Protein AF-A0AAN7JEX4-F1 (afdb_monomer)

Nearest PDB structures (foldseek):
  7onu-assembly1_E  TM=6.573E-01  e=1.471E-01  Homo sapiens
  8cbk-assembly1_E  TM=6.209E-01  e=1.996E-01  Homo sapiens
  7t6d-assembly1_A  TM=4.204E-01  e=3.442E+00  Escherichia coli
  4xnh-assembly1_A  TM=5.440E-01  e=9.044E+00  Saccharomyces cerevisiae

Secondary structure (DSSP, 8-state):
-HHHHHHHHHTTPPP-HHHHHHHHHHHTT-HHHHHHHHHHHHTSTT----HHHHHHHHHHHHHTT-HHHHHHHHHHTT--SSSPP---HHHHHHHHHHHHHTT-HHHHHHHHHHHHHTT----HHHHHTT-

Structure (mmCIF, N/CA/C/O backbone):
data_AF-A0AAN7JEX4-F1
#
_entry.id   AF-A0AAN7JEX4-F1
#
loop_
_atom_site.group_PDB
_atom_site.id
_atom_site.type_symbol
_atom_site.label_atom_id
_atom_site.label_alt_id
_atom_site.label_comp_id
_atom_site.label_asym_id
_atom_site.label_entity_id
_atom_site.label_seq_id
_atom_site.pdbx_PDB_ins_code
_atom_site.Cartn_x
_atom_site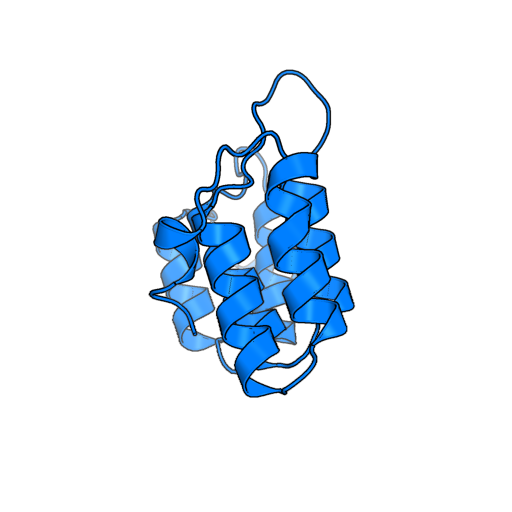.Cartn_y
_atom_site.Cartn_z
_atom_site.occupancy
_atom_site.B_iso_or_equiv
_atom_site.auth_seq_id
_atom_site.auth_comp_id
_atom_site.auth_asym_id
_atom_site.auth_atom_id
_atom_site.pdbx_PDB_model_num
ATOM 1 N N . MET A 1 1 ? -17.713 8.676 0.575 1.00 57.06 1 MET A N 1
ATOM 2 C CA . MET A 1 1 ? -16.525 8.510 1.449 1.00 57.06 1 MET A CA 1
ATOM 3 C C . MET A 1 1 ? -16.830 8.907 2.896 1.00 57.06 1 MET A C 1
ATOM 5 O O . MET A 1 1 ? -16.716 8.047 3.755 1.00 57.06 1 MET A O 1
ATOM 9 N N . ALA A 1 2 ? -17.291 10.136 3.178 1.00 63.72 2 ALA A N 1
ATOM 10 C CA . ALA A 1 2 ? -17.544 10.608 4.552 1.00 63.72 2 ALA A CA 1
ATOM 11 C C . ALA A 1 2 ? -18.593 9.790 5.344 1.00 63.72 2 ALA A C 1
ATOM 13 O O . ALA A 1 2 ? -18.347 9.438 6.492 1.00 63.72 2 ALA A O 1
ATOM 14 N N . GLU A 1 3 ? -19.717 9.412 4.725 1.00 67.12 3 GLU A N 1
ATOM 15 C CA . GLU A 1 3 ? -20.782 8.647 5.404 1.00 67.12 3 GLU A CA 1
ATOM 16 C C . GLU A 1 3 ? -20.330 7.254 5.869 1.00 67.12 3 GLU A C 1
ATOM 18 O O . GLU A 1 3 ? -20.647 6.831 6.978 1.00 67.12 3 GLU A O 1
ATOM 23 N N . LYS A 1 4 ? -19.529 6.555 5.050 1.00 66.81 4 LYS A N 1
ATOM 24 C CA . LYS A 1 4 ? -18.986 5.231 5.394 1.00 66.81 4 LYS A CA 1
ATOM 25 C C . LYS A 1 4 ? -18.045 5.305 6.605 1.00 66.81 4 LYS A C 1
ATOM 27 O O . LYS A 1 4 ? -18.016 4.382 7.409 1.00 66.81 4 LYS A O 1
ATOM 32 N N . GLN A 1 5 ? -17.297 6.400 6.743 1.00 63.03 5 GLN A N 1
ATOM 33 C CA . GLN A 1 5 ? -16.389 6.612 7.869 1.00 63.03 5 GLN A CA 1
ATOM 34 C C . GLN A 1 5 ? -17.147 6.941 9.164 1.00 63.03 5 GLN A C 1
ATOM 36 O O . GLN A 1 5 ? -16.830 6.373 10.205 1.00 63.03 5 GLN A O 1
ATOM 41 N N . ALA A 1 6 ? -18.201 7.759 9.080 1.00 69.62 6 ALA A N 1
ATOM 42 C CA . ALA A 1 6 ? -19.066 8.071 10.220 1.00 69.62 6 ALA A CA 1
ATOM 43 C C . ALA A 1 6 ? -19.778 6.825 10.783 1.00 69.62 6 ALA A C 1
ATOM 45 O O . ALA A 1 6 ? -19.917 6.684 11.996 1.00 69.62 6 ALA A O 1
ATOM 46 N N . ALA A 1 7 ? -20.183 5.886 9.920 1.00 72.19 7 ALA A N 1
ATOM 47 C CA . ALA A 1 7 ? -20.781 4.625 10.360 1.00 72.19 7 ALA A CA 1
ATOM 48 C C . ALA A 1 7 ? -19.804 3.769 11.190 1.00 72.19 7 ALA A C 1
ATOM 50 O O . ALA A 1 7 ? -20.200 3.189 12.197 1.00 72.19 7 ALA A O 1
ATOM 51 N N . LEU A 1 8 ? -18.520 3.726 10.810 1.00 74.12 8 LEU A N 1
ATOM 52 C CA . LEU A 1 8 ? -17.498 2.960 11.536 1.00 74.12 8 LEU A CA 1
ATOM 53 C C . LEU A 1 8 ? -17.232 3.523 12.940 1.00 74.12 8 LEU A C 1
ATOM 55 O O . LEU A 1 8 ? -17.033 2.754 13.879 1.00 74.12 8 LEU A O 1
ATOM 59 N N . GLU A 1 9 ? -17.279 4.847 13.103 1.00 71.12 9 GLU A N 1
ATOM 60 C CA . GLU A 1 9 ? -17.123 5.519 14.403 1.00 71.12 9 GLU A CA 1
ATOM 61 C C . GLU A 1 9 ? -18.266 5.191 15.376 1.00 71.12 9 GLU A C 1
ATOM 63 O O . GLU A 1 9 ? -18.047 5.089 16.581 1.00 71.12 9 GLU A O 1
ATOM 68 N N . GLN A 1 10 ? -19.473 4.951 14.860 1.00 72.62 10 GLN A N 1
ATOM 69 C CA . GLN A 1 10 ? -20.646 4.608 15.669 1.00 72.62 10 GLN A CA 1
ATOM 70 C C . GLN A 1 10 ? -20.700 3.124 16.067 1.00 72.62 10 GLN A C 1
ATOM 72 O O . GLN A 1 10 ? -21.427 2.767 16.992 1.00 72.62 10 GLN A O 1
ATOM 77 N N . CYS A 1 11 ? -19.928 2.248 15.413 1.00 64.62 11 CYS A N 1
ATOM 78 C CA . CYS A 1 11 ? -19.964 0.804 15.668 1.00 64.62 11 CYS A CA 1
ATOM 79 C C . CYS A 1 11 ? -19.167 0.348 16.905 1.00 64.62 11 CYS A C 1
ATOM 81 O O . CYS A 1 11 ? -19.226 -0.833 17.243 1.00 64.62 11 CYS A O 1
ATOM 83 N N . GLY A 1 12 ? -18.410 1.229 17.575 1.00 63.06 12 GLY A N 1
ATOM 84 C CA . GLY A 1 12 ? -17.636 0.872 18.778 1.00 63.06 12 GLY A CA 1
ATOM 85 C C . GLY A 1 12 ? -16.532 -0.169 18.537 1.00 63.06 12 GLY A C 1
ATOM 86 O O . GLY A 1 12 ? -16.098 -0.849 19.465 1.00 63.06 12 GLY A O 1
ATOM 87 N N . ILE A 1 13 ? -16.096 -0.327 17.285 1.00 69.31 13 ILE A N 1
ATOM 88 C CA . ILE A 1 13 ? -15.085 -1.306 16.892 1.00 69.31 13 ILE A CA 1
ATOM 89 C C . ILE A 1 13 ? -13.704 -0.815 17.337 1.00 69.31 13 ILE A C 1
ATOM 91 O O . ILE A 1 13 ? -13.274 0.268 16.952 1.00 69.31 13 ILE A O 1
ATOM 95 N N . VAL A 1 14 ? -12.971 -1.645 18.080 1.00 70.06 14 VAL A N 1
ATOM 96 C CA . VAL A 1 14 ? -11.542 -1.424 18.345 1.00 70.06 14 VAL A CA 1
ATOM 97 C C . VAL A 1 14 ? -10.743 -2.101 17.228 1.00 70.06 14 VAL A C 1
ATOM 99 O O . VAL A 1 14 ? -10.842 -3.324 17.078 1.00 70.06 14 VAL A O 1
ATOM 102 N N . PRO A 1 15 ? -9.965 -1.365 16.413 1.00 68.12 15 PRO A N 1
ATOM 103 C CA . PRO A 1 15 ? -9.176 -1.996 15.374 1.00 68.12 15 PRO A CA 1
ATOM 104 C C . PRO A 1 15 ? -8.064 -2.837 15.996 1.00 68.12 15 PRO A C 1
ATOM 106 O O . PRO A 1 15 ? -7.221 -2.355 16.747 1.00 68.12 15 PRO A O 1
ATOM 109 N N . ALA A 1 16 ? -8.054 -4.113 15.630 1.00 77.00 16 ALA A N 1
ATOM 110 C CA . ALA A 1 16 ? -6.971 -5.048 15.887 1.00 77.00 16 ALA A CA 1
ATOM 111 C C . ALA A 1 16 ? -6.492 -5.625 14.550 1.00 77.00 16 ALA A C 1
ATOM 113 O O . ALA A 1 16 ? -7.274 -5.733 13.604 1.00 77.00 16 ALA A O 1
ATOM 114 N N . SER A 1 17 ? -5.224 -6.041 14.468 1.00 73.50 17 SER A N 1
ATOM 115 C CA . SER A 1 17 ? -4.651 -6.633 13.242 1.00 73.50 17 SER A CA 1
ATOM 116 C C . SER A 1 17 ? -5.496 -7.802 12.705 1.00 73.50 17 SER A C 1
ATOM 118 O O . SER A 1 17 ? -5.776 -7.879 11.510 1.00 73.50 17 SER A O 1
ATOM 120 N N . ALA A 1 18 ? -5.991 -8.674 13.592 1.00 75.88 18 ALA A N 1
ATOM 121 C CA . ALA A 1 18 ? -6.847 -9.799 13.212 1.00 75.88 18 ALA A CA 1
ATOM 122 C C . ALA A 1 18 ? -8.174 -9.348 12.576 1.00 75.88 18 ALA A C 1
ATOM 124 O O . ALA A 1 18 ? -8.557 -9.851 11.520 1.00 75.88 18 ALA A O 1
ATOM 125 N N . LEU A 1 19 ? -8.830 -8.351 13.177 1.00 80.50 19 LEU A N 1
ATOM 126 C CA . LEU A 1 19 ? -10.071 -7.791 12.651 1.00 80.50 19 LEU A CA 1
ATOM 127 C C . LEU A 1 19 ? -9.847 -7.104 11.303 1.00 80.50 19 LEU A C 1
ATOM 129 O O . LEU A 1 19 ? -10.674 -7.222 10.401 1.00 80.50 19 LEU A O 1
ATOM 133 N N . PHE A 1 20 ? -8.715 -6.415 11.146 1.00 84.62 20 PHE A N 1
ATOM 134 C CA . PHE A 1 20 ? -8.384 -5.760 9.892 1.00 84.62 20 PHE A CA 1
ATOM 135 C C . PHE A 1 20 ? -8.308 -6.765 8.743 1.00 84.62 20 PHE A C 1
ATOM 137 O O . PHE A 1 20 ? -8.944 -6.571 7.707 1.00 84.62 20 PHE A O 1
ATOM 144 N N . VAL A 1 21 ? -7.578 -7.865 8.944 1.00 78.12 21 VAL A N 1
ATOM 145 C CA . VAL A 1 21 ? -7.454 -8.933 7.944 1.00 78.12 21 VAL A CA 1
ATOM 146 C C . VAL A 1 21 ? -8.823 -9.514 7.599 1.00 78.12 21 VAL A C 1
ATOM 148 O O . VAL A 1 21 ? -9.121 -9.719 6.422 1.00 78.12 21 VAL A O 1
ATOM 151 N N . GLU A 1 22 ? -9.677 -9.738 8.597 1.00 83.44 22 GLU A N 1
ATOM 152 C CA . GLU A 1 22 ? -11.016 -10.275 8.373 1.00 83.44 22 GLU A CA 1
ATOM 153 C C . GLU A 1 22 ? -11.887 -9.326 7.543 1.00 83.44 22 GLU A C 1
ATOM 155 O O . GLU A 1 22 ? -12.436 -9.739 6.519 1.00 83.44 22 GLU A O 1
ATOM 160 N N . VAL A 1 23 ? -11.974 -8.050 7.926 1.00 84.94 23 VAL A N 1
ATOM 161 C CA . VAL A 1 23 ? -12.762 -7.044 7.200 1.00 84.94 23 VAL A CA 1
ATOM 162 C C . VAL A 1 23 ? -12.251 -6.906 5.771 1.00 84.94 23 VAL A C 1
ATOM 164 O O . VAL A 1 23 ? -13.023 -7.057 4.822 1.00 84.94 23 VAL A O 1
ATOM 167 N N . VAL A 1 24 ? -10.943 -6.713 5.599 1.00 85.44 24 VAL A N 1
ATOM 168 C CA . VAL A 1 24 ? -10.320 -6.551 4.281 1.00 85.44 24 VAL A CA 1
ATOM 169 C C . VAL A 1 24 ? -10.514 -7.786 3.404 1.00 85.44 24 VAL A C 1
ATOM 171 O O . VAL A 1 24 ? -10.755 -7.646 2.207 1.00 85.44 24 VAL A O 1
ATOM 174 N N . SER A 1 25 ? -10.511 -8.996 3.972 1.00 85.44 25 SER A N 1
ATOM 175 C CA . SER A 1 25 ? -10.777 -10.220 3.206 1.00 85.44 25 SER A CA 1
ATOM 176 C C . SER A 1 25 ? -12.177 -10.247 2.579 1.00 85.44 25 SER A C 1
ATOM 178 O O . SER A 1 25 ? -12.329 -10.775 1.470 1.00 85.44 25 SER A O 1
ATOM 180 N N . ARG A 1 26 ? -13.169 -9.648 3.256 1.00 89.25 26 ARG A N 1
ATOM 181 C CA . ARG A 1 26 ? -14.569 -9.553 2.812 1.00 89.25 26 ARG A CA 1
ATOM 182 C C . ARG A 1 26 ? -14.757 -8.454 1.768 1.00 89.25 26 ARG A C 1
ATOM 184 O O . ARG A 1 26 ? -15.510 -8.648 0.820 1.00 89.25 26 ARG A O 1
ATOM 191 N N . VAL A 1 27 ? -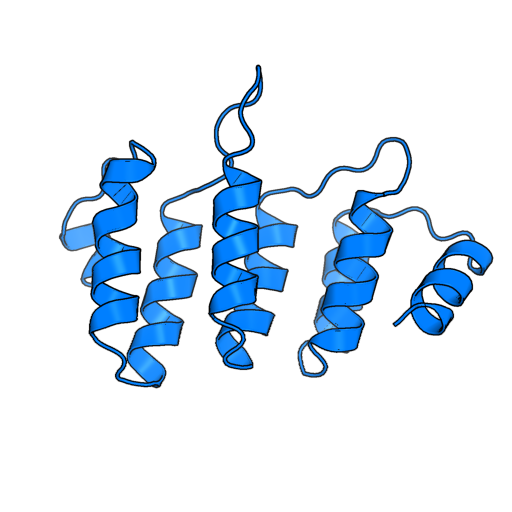14.035 -7.339 1.899 1.00 89.44 27 VAL A N 1
ATOM 192 C CA . VAL A 1 27 ? -14.133 -6.186 0.981 1.00 89.44 27 VAL A CA 1
ATOM 193 C C . VAL A 1 27 ? -13.017 -6.124 -0.068 1.00 89.44 27 VAL A C 1
ATOM 195 O O . VAL A 1 27 ? -12.892 -5.136 -0.777 1.00 89.44 27 VAL A O 1
ATOM 198 N N . ARG A 1 28 ? -12.223 -7.187 -0.252 1.00 88.44 28 ARG A N 1
ATOM 199 C CA . ARG A 1 28 ? -11.051 -7.207 -1.159 1.00 88.44 28 ARG A CA 1
ATOM 200 C C . ARG A 1 28 ? -11.323 -6.891 -2.638 1.00 88.44 28 ARG A C 1
ATOM 202 O O . ARG A 1 28 ? -10.379 -6.731 -3.408 1.00 88.44 28 ARG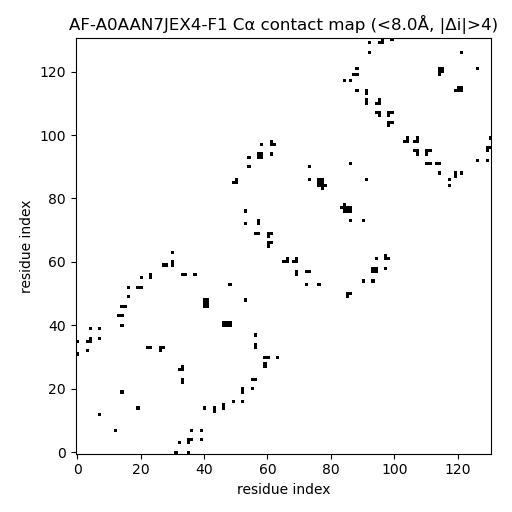 A O 1
ATOM 209 N N . ASN A 1 29 ? -12.588 -6.899 -3.054 1.00 91.38 29 ASN A N 1
ATOM 210 C CA . ASN A 1 29 ? -13.020 -6.563 -4.414 1.00 91.38 29 ASN A CA 1
ATOM 211 C C . ASN A 1 29 ? -13.660 -5.162 -4.510 1.00 91.38 29 ASN A C 1
ATOM 213 O O . ASN A 1 29 ? -13.963 -4.719 -5.611 1.00 91.38 29 ASN A O 1
ATOM 217 N N . ASP A 1 30 ? -13.840 -4.472 -3.383 1.00 94.19 30 ASP A N 1
ATOM 218 C CA . ASP A 1 30 ? -14.280 -3.080 -3.284 1.00 94.19 30 ASP A CA 1
ATOM 219 C C . ASP A 1 30 ? -13.148 -2.277 -2.627 1.00 94.19 30 ASP A C 1
ATOM 221 O O . ASP A 1 30 ? -13.033 -2.182 -1.401 1.00 94.19 30 ASP A O 1
ATOM 225 N N . TRP A 1 31 ? -12.262 -1.734 -3.465 1.00 94.31 31 TRP A N 1
ATOM 226 C CA . TRP A 1 31 ? -11.106 -0.986 -2.977 1.00 94.31 31 TRP A CA 1
ATOM 227 C C . TRP A 1 31 ? -11.511 0.269 -2.199 1.00 94.31 31 TRP A C 1
ATOM 229 O O . TRP A 1 31 ? -10.784 0.648 -1.288 1.00 94.31 31 TRP A O 1
ATOM 239 N N . GLU A 1 32 ? -12.654 0.894 -2.501 1.00 95.00 32 GLU A N 1
ATOM 240 C CA . GLU A 1 32 ? -13.107 2.098 -1.798 1.00 95.00 32 GLU A CA 1
ATOM 241 C C . GLU A 1 32 ? -13.533 1.766 -0.372 1.00 95.00 32 GLU A C 1
ATOM 243 O O . GLU A 1 32 ? -13.168 2.477 0.568 1.00 95.00 32 GLU A O 1
ATOM 248 N N . ALA A 1 33 ? -14.279 0.672 -0.189 1.00 92.56 33 ALA A N 1
ATOM 249 C CA . ALA A 1 33 ? -14.647 0.188 1.137 1.00 92.56 33 ALA A CA 1
ATOM 250 C C . ALA A 1 33 ? -13.410 -0.234 1.941 1.00 92.56 33 ALA A C 1
ATOM 252 O O . ALA A 1 33 ? -13.258 0.188 3.090 1.00 92.56 33 ALA A O 1
ATOM 253 N N . ALA A 1 34 ? -12.502 -1.003 1.329 1.00 94.12 34 ALA A N 1
ATOM 254 C CA . ALA A 1 34 ? -11.251 -1.422 1.961 1.00 94.12 34 ALA A CA 1
ATOM 255 C C . ALA A 1 34 ? -10.392 -0.219 2.380 1.00 94.12 34 ALA A C 1
ATOM 257 O O . ALA A 1 34 ? -9.922 -0.157 3.515 1.00 94.12 34 ALA A O 1
ATOM 258 N N . PHE A 1 35 ? -10.241 0.764 1.492 1.00 94.19 35 PHE A N 1
ATOM 259 C CA . PHE A 1 35 ? -9.429 1.951 1.738 1.00 94.19 35 PHE A CA 1
ATOM 260 C C . PHE A 1 35 ? -10.064 2.885 2.770 1.00 94.19 35 PHE A C 1
ATOM 262 O O . PHE A 1 35 ? -9.366 3.418 3.627 1.00 94.19 35 PHE A O 1
ATOM 269 N N . THR A 1 36 ? -11.393 3.030 2.766 1.00 93.25 36 THR A N 1
ATOM 270 C CA . THR A 1 36 ? -12.106 3.782 3.812 1.00 93.25 36 THR A CA 1
ATOM 271 C C . THR A 1 36 ? -11.864 3.164 5.187 1.00 93.25 36 THR A C 1
ATOM 273 O O . THR A 1 36 ? -11.553 3.878 6.139 1.00 93.25 36 THR A O 1
ATOM 276 N N . PHE A 1 37 ? -11.964 1.837 5.292 1.00 91.56 37 PHE A N 1
ATOM 277 C CA . PHE A 1 37 ? -11.691 1.129 6.538 1.00 91.56 37 PHE A CA 1
ATOM 278 C C . PHE A 1 37 ? -10.220 1.245 6.958 1.00 91.56 37 PHE A C 1
ATOM 280 O O . PHE A 1 37 ? -9.948 1.479 8.133 1.00 91.56 37 PHE A O 1
ATOM 287 N N . PHE A 1 38 ? -9.281 1.158 6.009 1.00 93.69 38 PHE A N 1
ATOM 288 C CA . PHE A 1 38 ? -7.858 1.399 6.254 1.00 93.69 38 PHE A CA 1
ATOM 289 C C . PHE A 1 38 ? -7.623 2.781 6.868 1.00 93.69 38 PHE A C 1
ATOM 291 O O . PHE A 1 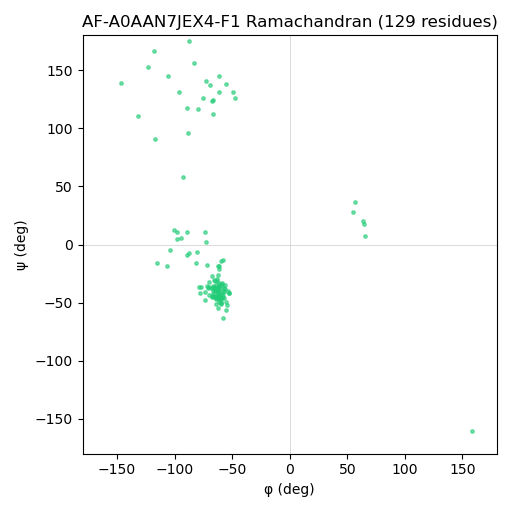38 ? -7.137 2.874 7.991 1.00 93.69 38 PHE A O 1
ATOM 298 N N . LEU A 1 39 ? -8.085 3.846 6.208 1.00 92.88 39 LEU A N 1
ATOM 299 C CA . LEU A 1 39 ? -7.937 5.215 6.707 1.00 92.88 39 LEU A CA 1
ATOM 300 C C . LEU A 1 39 ? -8.632 5.447 8.054 1.00 92.88 39 LEU A C 1
ATOM 302 O O . LEU A 1 39 ? -8.153 6.239 8.862 1.00 92.88 39 LEU A O 1
ATOM 306 N N . TRP A 1 40 ? -9.781 4.815 8.298 1.00 91.88 40 TRP A N 1
ATOM 307 C CA . TRP A 1 40 ? -10.461 4.897 9.591 1.00 91.88 40 TRP A CA 1
ATOM 308 C C . TRP A 1 40 ? -9.665 4.199 10.697 1.00 91.88 40 TRP A C 1
ATOM 310 O O . TRP A 1 40 ? -9.493 4.781 11.769 1.00 91.88 40 TRP A O 1
ATOM 320 N N . ALA A 1 41 ? -9.148 2.995 10.437 1.00 90.44 41 ALA A N 1
ATOM 321 C CA . ALA A 1 41 ? -8.388 2.227 11.416 1.00 90.44 41 ALA A CA 1
ATOM 322 C C . ALA A 1 41 ? -7.117 2.983 11.825 1.00 90.44 41 ALA A C 1
ATOM 324 O O . ALA A 1 41 ? -6.878 3.157 13.016 1.00 90.44 41 ALA A O 1
ATOM 325 N N . GLY A 1 42 ? -6.368 3.533 10.862 1.00 89.19 42 GLY A N 1
ATOM 326 C CA . GLY A 1 42 ? -5.152 4.315 11.116 1.00 89.19 42 GLY A CA 1
ATOM 327 C C . GLY A 1 42 ? -5.349 5.594 11.939 1.00 89.19 42 GLY A C 1
ATOM 328 O O . GLY A 1 42 ? -4.385 6.103 12.501 1.00 89.19 42 GLY A O 1
ATOM 329 N N . LYS A 1 43 ? -6.583 6.106 12.051 1.00 88.56 43 LYS A N 1
ATOM 330 C CA . LYS A 1 43 ? -6.918 7.274 12.885 1.00 88.56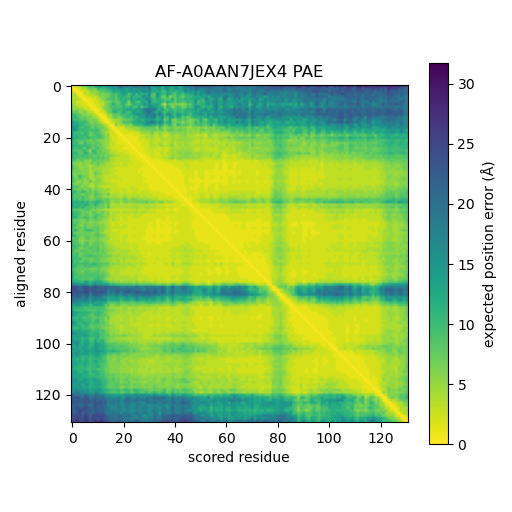 43 LYS A CA 1
ATOM 331 C C . LYS A 1 43 ? -7.287 6.915 14.324 1.00 88.56 43 LYS A C 1
ATOM 333 O O . LYS A 1 43 ? -7.455 7.823 15.137 1.00 88.56 43 LYS A O 1
ATOM 338 N N . GLN A 1 44 ? -7.461 5.632 14.646 1.00 86.69 44 GLN A N 1
ATOM 339 C CA . GLN A 1 44 ? -7.896 5.249 15.984 1.00 86.69 44 GLN A CA 1
ATOM 340 C C . GLN A 1 44 ? -6.770 5.425 17.013 1.00 86.69 44 GLN A C 1
ATOM 342 O O . GLN A 1 44 ? -5.614 5.092 16.732 1.00 86.69 44 GLN A O 1
ATOM 347 N N . PRO A 1 45 ? -7.088 5.905 18.230 1.00 82.62 45 PRO A N 1
ATOM 348 C CA . PRO A 1 45 ? -6.111 6.003 19.304 1.00 82.62 45 PRO A CA 1
ATOM 349 C C . PRO A 1 45 ? -5.458 4.645 19.578 1.00 82.62 45 PRO A C 1
ATOM 351 O O . PRO A 1 45 ? -6.144 3.628 19.640 1.00 82.62 45 PRO A O 1
ATOM 354 N N . GLN A 1 46 ? -4.139 4.638 19.787 1.00 83.50 46 GLN A N 1
ATOM 355 C CA . GLN A 1 46 ? -3.349 3.437 20.116 1.00 83.50 46 GLN A CA 1
ATOM 356 C C . GLN A 1 46 ? -3.291 2.367 19.013 1.00 83.50 46 GLN A C 1
ATOM 358 O O . GLN A 1 46 ? -2.721 1.298 19.231 1.00 83.50 46 GLN A O 1
ATOM 363 N N . TYR A 1 47 ? -3.811 2.652 17.819 1.00 84.31 47 TYR A N 1
ATOM 364 C CA . TYR A 1 47 ? -3.649 1.796 16.655 1.00 84.31 47 TYR A CA 1
ATOM 365 C C . TYR A 1 47 ? -2.643 2.404 15.677 1.00 84.31 47 TYR A C 1
ATOM 367 O O . TYR A 1 47 ? -2.526 3.616 15.508 1.00 84.31 47 TYR A O 1
ATOM 375 N N . SER A 1 48 ? -1.875 1.547 15.021 1.00 85.56 48 SER A N 1
ATOM 376 C CA . SER A 1 48 ? -1.028 1.923 13.896 1.00 85.56 48 SER A CA 1
ATOM 377 C C . SER A 1 48 ? -0.987 0.748 12.936 1.00 85.56 48 SER A C 1
ATOM 379 O O . SER A 1 48 ? -0.894 -0.401 13.370 1.00 85.56 48 SER A O 1
ATOM 381 N N . HIS A 1 49 ? -1.056 1.027 11.637 1.00 90.19 49 HIS A N 1
ATOM 382 C CA . HIS A 1 49 ? -0.925 -0.020 10.634 1.00 90.19 49 HIS A CA 1
ATOM 383 C C . HIS A 1 49 ? 0.443 -0.689 10.743 1.00 90.19 49 HIS A C 1
ATOM 385 O O . HIS A 1 49 ? 1.470 -0.013 10.802 1.00 90.19 49 HIS A O 1
ATOM 391 N N . GLY A 1 50 ? 0.446 -2.019 10.759 1.00 89.50 50 GLY A N 1
ATOM 392 C CA . GLY A 1 50 ? 1.636 -2.833 10.599 1.00 89.50 50 GLY A CA 1
ATOM 393 C C . GLY A 1 50 ? 1.927 -3.107 9.122 1.00 89.50 50 GLY A C 1
ATOM 394 O O . GLY A 1 50 ? 1.154 -2.775 8.221 1.00 89.50 50 GLY A O 1
ATOM 395 N N . VAL A 1 51 ? 3.059 -3.765 8.864 1.00 90.75 51 VAL A N 1
ATOM 396 C CA . VAL A 1 51 ? 3.492 -4.130 7.502 1.00 90.75 51 VAL A CA 1
ATOM 397 C C . VAL A 1 51 ? 2.427 -4.972 6.784 1.00 90.75 51 VAL A C 1
ATOM 399 O O . VAL A 1 51 ? 2.177 -4.776 5.597 1.00 90.75 51 VAL A O 1
ATOM 402 N N . ARG A 1 52 ? 1.751 -5.872 7.511 1.00 90.19 52 ARG A N 1
ATOM 403 C CA . ARG A 1 52 ? 0.729 -6.774 6.954 1.00 90.19 52 ARG A CA 1
ATOM 404 C C . ARG A 1 52 ? -0.506 -6.024 6.463 1.00 90.19 52 ARG A C 1
ATOM 406 O O . ARG A 1 52 ? -1.057 -6.370 5.415 1.00 90.19 52 ARG A O 1
ATOM 413 N N . GLU A 1 53 ? -0.941 -5.012 7.204 1.00 92.12 53 GLU A N 1
ATOM 414 C CA . GLU A 1 53 ? -2.084 -4.174 6.846 1.00 92.12 53 GLU A CA 1
ATOM 415 C C . GLU A 1 53 ? -1.780 -3.365 5.581 1.00 92.12 53 GLU A C 1
ATOM 417 O O . GLU A 1 53 ? -2.578 -3.375 4.641 1.00 92.12 53 GLU A O 1
ATOM 422 N N . TYR A 1 54 ? -0.587 -2.763 5.510 1.00 93.81 54 TYR A N 1
ATOM 423 C CA . TYR A 1 54 ? -0.108 -2.077 4.308 1.00 93.81 54 TYR A CA 1
ATOM 424 C C . TYR A 1 54 ? -0.028 -3.013 3.103 1.00 93.81 54 TYR A C 1
ATOM 426 O O . TYR A 1 54 ? -0.584 -2.699 2.054 1.00 93.81 54 TYR A O 1
ATOM 434 N N . HIS A 1 55 ? 0.605 -4.183 3.236 1.00 94.12 55 HIS A N 1
ATOM 435 C CA . HIS A 1 55 ? 0.702 -5.167 2.147 1.00 94.12 55 HIS A CA 1
ATOM 436 C C . HIS A 1 55 ? -0.666 -5.596 1.624 1.00 94.12 55 HIS A C 1
ATOM 438 O O . HIS A 1 55 ? -0.863 -5.697 0.412 1.00 94.12 55 HIS A O 1
ATOM 444 N N . SER A 1 56 ? -1.625 -5.806 2.528 1.00 93.50 56 SER A N 1
ATOM 445 C CA . SER A 1 56 ? -2.992 -6.179 2.160 1.00 93.50 56 SER A CA 1
ATOM 446 C C . SER A 1 56 ? -3.674 -5.069 1.358 1.00 93.50 56 SER A C 1
ATOM 448 O O . SER A 1 56 ? -4.255 -5.339 0.306 1.00 93.50 56 SER A O 1
ATOM 450 N N . MET A 1 57 ? -3.563 -3.817 1.815 1.00 95.81 57 MET A N 1
ATOM 451 C CA . MET A 1 57 ? -4.168 -2.669 1.136 1.00 95.81 57 MET A CA 1
ATOM 452 C C . MET A 1 57 ? -3.500 -2.385 -0.216 1.00 95.81 57 MET A C 1
ATOM 454 O O . MET A 1 57 ? -4.194 -2.230 -1.221 1.00 95.81 57 MET A O 1
ATOM 458 N N . ILE A 1 58 ? -2.165 -2.412 -0.270 1.00 94.88 58 ILE A N 1
ATOM 459 C CA . ILE A 1 58 ? -1.374 -2.269 -1.502 1.00 94.88 58 ILE A CA 1
ATOM 460 C C . ILE A 1 58 ? -1.774 -3.342 -2.518 1.00 94.88 58 ILE A C 1
ATOM 462 O O . ILE A 1 58 ? -2.054 -3.022 -3.670 1.00 94.88 58 ILE A O 1
ATOM 466 N N . SER A 1 59 ? -1.899 -4.610 -2.107 1.00 93.00 59 SER A N 1
ATOM 467 C CA . SER A 1 59 ? -2.312 -5.672 -3.032 1.00 93.00 59 SER A CA 1
ATOM 468 C C . SER A 1 59 ? -3.725 -5.464 -3.592 1.00 93.00 59 SER A C 1
ATOM 470 O O . SER A 1 59 ? -3.986 -5.916 -4.710 1.00 93.00 59 SER A O 1
ATOM 472 N N . ILE A 1 60 ? -4.646 -4.850 -2.842 1.00 94.31 60 ILE A N 1
ATOM 473 C CA . ILE A 1 60 ? -6.002 -4.541 -3.325 1.00 94.31 60 ILE A CA 1
ATOM 474 C C . ILE A 1 60 ? -5.963 -3.380 -4.318 1.00 94.31 60 ILE A C 1
ATOM 476 O O . ILE A 1 60 ? -6.533 -3.491 -5.402 1.00 94.31 60 ILE A O 1
ATOM 480 N N . LEU A 1 61 ? -5.266 -2.293 -3.984 1.00 94.94 61 LEU A N 1
ATOM 481 C CA . LEU A 1 61 ? -5.129 -1.124 -4.856 1.00 94.94 61 LEU A CA 1
ATOM 482 C C . LEU A 1 61 ? -4.440 -1.486 -6.175 1.00 94.94 61 LEU A C 1
ATOM 484 O O . LEU A 1 61 ? -4.982 -1.185 -7.239 1.00 94.94 61 LEU A O 1
ATOM 488 N N . ALA A 1 62 ? -3.337 -2.234 -6.115 1.00 91.19 62 ALA A N 1
ATOM 489 C CA . ALA A 1 62 ? -2.618 -2.700 -7.294 1.00 91.19 62 ALA A CA 1
ATOM 490 C C . ALA A 1 62 ? -3.486 -3.629 -8.163 1.00 91.19 62 ALA A C 1
ATOM 492 O O . ALA A 1 62 ? -3.506 -3.510 -9.388 1.00 91.19 62 ALA A O 1
ATOM 493 N N . LYS A 1 63 ? -4.288 -4.516 -7.546 1.00 90.81 63 LYS A N 1
ATOM 494 C CA . LYS A 1 63 ? -5.274 -5.348 -8.266 1.00 90.81 63 LYS A CA 1
ATOM 495 C C . LYS A 1 63 ? -6.321 -4.494 -8.993 1.00 90.81 63 LYS A C 1
ATOM 497 O O . LYS A 1 63 ? -6.717 -4.839 -10.103 1.00 90.81 63 LYS A O 1
ATOM 502 N N . MET A 1 64 ? -6.756 -3.396 -8.379 1.00 93.50 64 MET A N 1
ATOM 503 C CA . MET A 1 64 ? -7.745 -2.467 -8.938 1.00 93.50 64 MET A CA 1
ATOM 504 C C . MET A 1 64 ? -7.117 -1.341 -9.776 1.00 93.50 64 MET A C 1
ATOM 506 O O . MET A 1 64 ? -7.817 -0.398 -10.150 1.00 93.50 64 MET A O 1
ATOM 510 N N . ARG A 1 65 ? -5.816 -1.448 -10.089 1.00 92.44 65 ARG A N 1
ATOM 511 C CA . ARG A 1 65 ? -5.035 -0.494 -10.891 1.00 92.44 65 ARG A CA 1
ATOM 512 C C . ARG A 1 65 ? -5.045 0.936 -10.341 1.00 92.44 65 ARG A C 1
ATOM 514 O O . ARG A 1 65 ? -5.084 1.906 -11.092 1.00 92.44 65 ARG A O 1
ATOM 521 N N . LYS A 1 66 ? -5.038 1.079 -9.015 1.00 94.88 66 LYS A N 1
ATOM 522 C CA . LYS A 1 66 ? -4.930 2.364 -8.306 1.00 94.88 66 LYS A CA 1
ATOM 523 C C . LYS A 1 66 ? -3.468 2.676 -7.976 1.00 94.88 66 LYS A C 1
ATOM 525 O O . LYS A 1 66 ? -3.123 2.857 -6.812 1.00 94.88 66 LYS A O 1
ATOM 530 N N . PHE A 1 67 ? -2.641 2.728 -9.020 1.00 92.31 67 PHE A N 1
ATOM 531 C CA . PHE A 1 67 ? -1.175 2.771 -8.931 1.00 92.31 67 PHE A CA 1
ATOM 532 C C . PHE A 1 67 ? -0.607 4.065 -8.323 1.00 92.31 67 PHE A C 1
ATOM 534 O O . PHE A 1 67 ? 0.453 4.081 -7.708 1.00 92.31 67 PHE A O 1
ATOM 541 N N . ASP A 1 68 ? -1.324 5.181 -8.434 1.00 92.69 68 ASP A N 1
ATOM 542 C CA . ASP A 1 68 ? -0.901 6.397 -7.730 1.00 92.69 68 ASP A CA 1
ATOM 543 C C . ASP A 1 68 ? -1.137 6.261 -6.219 1.00 92.69 68 ASP A C 1
ATOM 545 O O . ASP A 1 68 ? -0.359 6.739 -5.392 1.00 92.69 68 ASP A O 1
ATOM 549 N N . THR A 1 69 ? -2.227 5.585 -5.842 1.00 93.94 69 THR A N 1
ATOM 550 C CA . THR A 1 69 ? -2.641 5.425 -4.446 1.00 93.94 69 THR A CA 1
ATOM 551 C C . THR A 1 69 ? -1.815 4.364 -3.724 1.00 93.94 69 THR A C 1
ATOM 553 O O . THR A 1 69 ? -1.421 4.589 -2.582 1.00 93.94 69 THR A O 1
ATOM 556 N N . ASP A 1 70 ? -1.517 3.224 -4.354 1.00 93.06 70 ASP A N 1
ATOM 557 C CA . ASP A 1 70 ? -0.635 2.228 -3.732 1.00 93.06 70 ASP A CA 1
ATOM 558 C C . ASP A 1 70 ? 0.798 2.760 -3.569 1.00 93.06 70 ASP A C 1
ATOM 560 O O . ASP A 1 70 ? 1.396 2.568 -2.509 1.00 93.06 70 ASP A O 1
ATOM 564 N N . TRP A 1 71 ? 1.320 3.525 -4.532 1.00 92.19 71 TRP A N 1
ATOM 565 C CA . TRP A 1 71 ? 2.632 4.153 -4.426 1.00 92.19 71 TRP A CA 1
ATOM 566 C C . TRP A 1 71 ? 2.665 5.220 -3.332 1.00 92.19 71 TRP A C 1
ATOM 568 O O . TRP A 1 71 ? 3.654 5.330 -2.602 1.00 92.19 71 TRP A O 1
ATOM 578 N N . ALA A 1 72 ? 1.583 5.985 -3.163 1.00 92.69 72 ALA A N 1
ATOM 579 C CA . ALA A 1 72 ? 1.440 6.901 -2.034 1.00 92.69 72 ALA A CA 1
ATOM 580 C C . ALA A 1 72 ? 1.534 6.158 -0.690 1.00 92.69 72 ALA A C 1
ATOM 582 O O . ALA A 1 72 ? 2.298 6.591 0.173 1.00 92.69 72 ALA A O 1
ATOM 583 N N . LEU A 1 73 ? 0.875 4.999 -0.546 1.00 93.19 73 LEU A N 1
ATOM 584 C CA . LEU A 1 73 ? 0.995 4.168 0.660 1.00 93.19 73 LEU A CA 1
ATOM 585 C C . LEU A 1 73 ? 2.420 3.641 0.874 1.00 93.19 73 LEU A C 1
ATOM 587 O O . LEU A 1 73 ? 2.910 3.660 1.999 1.00 93.19 73 LEU A O 1
ATOM 591 N N . VAL A 1 74 ? 3.130 3.218 -0.177 1.00 92.00 74 VAL A N 1
ATOM 592 C CA . VAL A 1 74 ? 4.542 2.798 -0.047 1.00 92.00 74 VAL A CA 1
ATOM 593 C C . VAL A 1 74 ? 5.423 3.957 0.436 1.00 92.00 74 VAL A C 1
ATOM 595 O O . VAL A 1 74 ? 6.324 3.754 1.249 1.00 92.00 74 VAL A O 1
ATOM 598 N N . ASN A 1 75 ? 5.170 5.185 -0.023 1.00 89.69 75 ASN A N 1
ATOM 599 C CA . ASN A 1 75 ? 5.892 6.357 0.478 1.00 89.69 75 ASN A CA 1
ATOM 600 C C . ASN A 1 75 ? 5.504 6.704 1.928 1.00 89.69 75 ASN A C 1
ATOM 602 O O . ASN A 1 75 ? 6.364 7.164 2.678 1.00 89.69 75 ASN A O 1
ATOM 606 N N . GLU A 1 76 ? 4.261 6.451 2.342 1.00 89.50 76 GLU A N 1
ATOM 607 C CA . GLU A 1 76 ? 3.805 6.586 3.734 1.00 89.50 76 GLU A CA 1
ATOM 608 C C . GLU A 1 76 ? 4.484 5.565 4.664 1.00 89.50 76 GLU A C 1
ATOM 610 O O . GLU A 1 76 ? 4.916 5.902 5.763 1.00 89.50 76 GLU A O 1
ATOM 615 N N . MET A 1 77 ? 4.728 4.337 4.197 1.00 89.69 77 MET A N 1
ATOM 616 C CA . MET A 1 77 ? 5.536 3.350 4.936 1.00 89.69 77 MET A CA 1
ATOM 617 C C . MET A 1 77 ? 6.979 3.826 5.211 1.00 89.69 77 MET A C 1
ATOM 619 O O . MET A 1 77 ? 7.683 3.224 6.026 1.00 89.69 77 MET A O 1
ATOM 623 N N . ARG A 1 78 ? 7.425 4.893 4.530 1.00 81.38 78 ARG A N 1
ATOM 624 C CA . ARG A 1 78 ? 8.730 5.548 4.689 1.00 81.38 78 ARG A CA 1
ATOM 625 C C . ARG A 1 78 ? 8.672 6.790 5.597 1.00 81.38 78 ARG A C 1
ATOM 627 O O . ARG A 1 78 ? 9.630 7.562 5.555 1.00 81.38 78 ARG A O 1
ATOM 634 N N . ILE A 1 79 ? 7.577 7.064 6.328 1.00 64.69 79 ILE A N 1
ATOM 635 C CA . ILE A 1 79 ? 7.429 8.334 7.074 1.00 64.69 79 ILE A CA 1
ATOM 636 C C . ILE A 1 79 ? 8.706 8.643 7.890 1.00 64.69 79 ILE A C 1
ATOM 638 O O . ILE A 1 79 ? 9.144 7.798 8.672 1.00 64.69 79 ILE A O 1
ATOM 642 N N . PRO A 1 80 ? 9.309 9.837 7.713 1.00 52.06 80 PRO A N 1
ATOM 643 C CA . PRO A 1 80 ? 10.541 10.218 8.401 1.00 52.06 80 PRO A CA 1
ATOM 644 C C . PRO A 1 80 ? 10.309 10.423 9.905 1.00 52.06 80 PRO A C 1
ATOM 646 O O . PRO A 1 80 ? 9.333 11.058 10.300 1.00 52.06 80 PRO A O 1
ATOM 649 N N . GLY A 1 81 ? 11.231 9.930 10.734 1.00 62.69 81 GLY A N 1
ATOM 650 C CA . GLY A 1 81 ? 11.227 10.065 12.196 1.00 62.69 81 GLY A CA 1
ATOM 651 C C . GLY A 1 81 ? 12.077 8.972 12.859 1.00 62.69 81 GLY A C 1
ATOM 652 O O . GLY A 1 81 ? 12.870 8.324 12.184 1.00 62.69 81 GLY A O 1
ATOM 653 N N . ASP A 1 82 ? 11.867 8.714 14.154 1.00 56.34 82 ASP A N 1
ATOM 654 C CA . ASP A 1 82 ? 12.573 7.665 14.926 1.00 56.34 82 ASP A CA 1
ATOM 655 C C . ASP A 1 82 ? 12.142 6.224 14.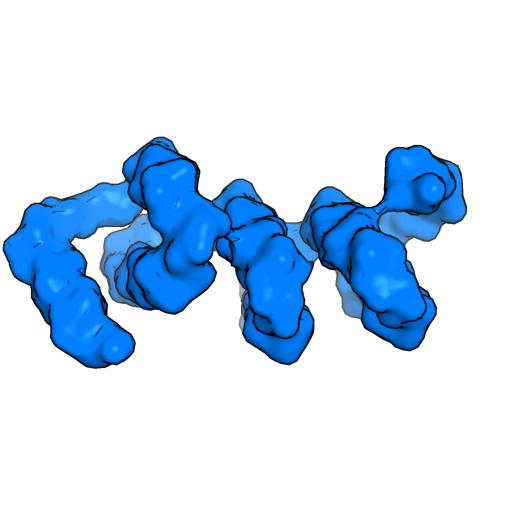587 1.00 56.34 82 ASP A C 1
ATOM 657 O O . ASP A 1 82 ? 12.602 5.263 15.208 1.00 56.34 82 ASP A O 1
ATOM 661 N N . ARG A 1 83 ? 11.224 6.036 13.629 1.00 64.81 83 ARG A N 1
ATOM 662 C CA . ARG A 1 83 ? 10.742 4.704 13.248 1.00 64.81 83 ARG A CA 1
ATOM 663 C C . ARG A 1 83 ? 11.511 4.189 12.031 1.00 64.81 83 ARG A C 1
ATOM 665 O O . ARG A 1 83 ? 11.623 4.911 11.041 1.00 64.81 83 ARG A O 1
ATOM 672 N N . PRO A 1 84 ? 12.013 2.943 12.064 1.00 68.25 84 PRO A N 1
ATOM 673 C CA . PRO A 1 84 ? 12.608 2.330 10.887 1.00 68.25 84 PRO A CA 1
ATOM 674 C C . PRO A 1 84 ? 11.570 2.218 9.766 1.00 68.25 84 PRO A C 1
ATOM 676 O O . PRO A 1 84 ? 10.386 1.984 10.021 1.00 68.25 84 PRO A O 1
ATOM 679 N N . SER A 1 85 ? 12.033 2.374 8.523 1.00 82.12 85 SER A N 1
ATOM 680 C CA . SER A 1 85 ? 11.213 2.167 7.328 1.00 82.12 85 SER A CA 1
ATOM 681 C C . SER A 1 85 ? 10.488 0.827 7.411 1.00 82.12 85 SER A C 1
ATOM 683 O O . SER A 1 85 ? 11.100 -0.210 7.667 1.00 82.12 85 SER A O 1
ATOM 685 N N . MET A 1 86 ? 9.184 0.846 7.152 1.00 88.31 86 MET A N 1
ATOM 686 C CA . MET A 1 86 ? 8.371 -0.368 7.082 1.00 88.31 86 MET A CA 1
ATOM 687 C C . MET A 1 86 ? 8.376 -0.983 5.680 1.00 88.31 86 MET A C 1
ATOM 689 O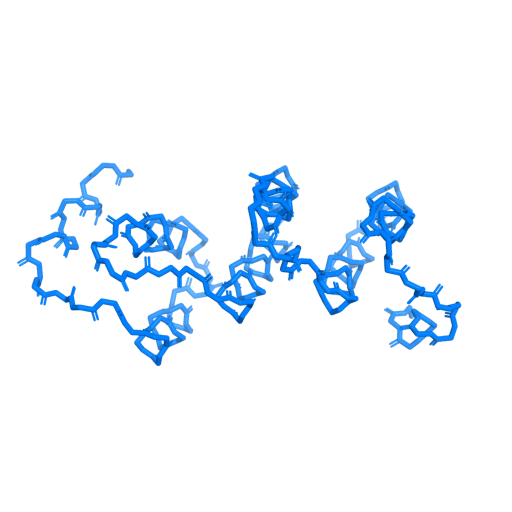 O . MET A 1 86 ? 7.827 -2.069 5.476 1.00 88.31 86 MET A O 1
ATOM 693 N N . VAL A 1 87 ? 8.970 -0.295 4.698 1.00 90.75 87 VAL A N 1
ATOM 694 C CA . VAL A 1 87 ? 9.116 -0.819 3.339 1.00 90.75 87 VAL A CA 1
ATOM 695 C C . VAL A 1 87 ? 10.075 -2.004 3.372 1.00 90.75 87 VAL A C 1
ATOM 697 O O . VAL A 1 87 ? 11.212 -1.883 3.817 1.00 90.75 87 VAL A O 1
ATOM 700 N N . THR A 1 88 ? 9.612 -3.145 2.874 1.00 90.44 88 THR A N 1
ATOM 701 C CA . THR A 1 88 ? 10.388 -4.387 2.777 1.00 90.44 88 THR A CA 1
ATOM 702 C C . THR A 1 88 ? 10.527 -4.793 1.316 1.00 90.44 88 THR A C 1
ATOM 704 O O . THR A 1 88 ? 9.771 -4.314 0.466 1.00 90.44 88 THR A O 1
ATOM 707 N N . LEU A 1 89 ? 11.432 -5.732 1.016 1.00 88.62 89 LEU A N 1
ATOM 708 C CA . LEU A 1 89 ? 11.495 -6.342 -0.316 1.00 88.62 89 LEU A CA 1
ATOM 709 C C . LEU A 1 89 ? 10.129 -6.890 -0.726 1.00 88.62 89 LEU A C 1
ATOM 711 O O . LEU A 1 89 ? 9.676 -6.621 -1.831 1.00 88.62 89 LEU A O 1
ATOM 715 N N . HIS A 1 90 ? 9.411 -7.539 0.195 1.00 90.25 90 HIS A N 1
ATOM 716 C CA . HIS A 1 90 ? 8.079 -8.068 -0.082 1.00 90.25 90 HIS A CA 1
ATOM 717 C C . HIS A 1 90 ? 7.073 -6.991 -0.519 1.00 90.25 90 HIS A C 1
ATOM 719 O O . HIS A 1 90 ? 6.265 -7.242 -1.412 1.00 90.25 90 HIS A O 1
ATOM 725 N N . THR A 1 91 ? 7.159 -5.771 0.032 1.00 92.44 91 THR A N 1
ATOM 726 C CA . THR A 1 91 ? 6.362 -4.630 -0.451 1.00 92.44 91 THR A CA 1
ATOM 727 C C . THR A 1 91 ? 6.598 -4.407 -1.947 1.00 92.44 91 THR A C 1
ATOM 729 O O . THR A 1 91 ? 5.645 -4.324 -2.717 1.00 92.44 91 THR A O 1
ATOM 732 N N . LEU A 1 92 ? 7.865 -4.362 -2.371 1.00 91.62 92 LEU A N 1
ATOM 733 C CA . LEU A 1 92 ? 8.242 -4.142 -3.770 1.00 91.62 92 LEU A CA 1
ATOM 734 C C . LEU A 1 92 ? 7.861 -5.328 -4.661 1.00 91.62 92 LEU A C 1
ATOM 736 O O . LEU A 1 92 ? 7.394 -5.129 -5.778 1.00 91.62 92 LEU A O 1
ATOM 740 N N . GLN A 1 93 ? 7.987 -6.556 -4.155 1.00 90.81 93 GLN A N 1
ATOM 741 C CA . GLN A 1 93 ? 7.584 -7.766 -4.873 1.00 90.81 93 GLN A CA 1
ATOM 742 C C . GLN A 1 93 ? 6.083 -7.774 -5.192 1.00 90.81 93 GLN A C 1
ATOM 744 O O . GLN A 1 93 ? 5.696 -8.163 -6.294 1.00 90.81 93 GLN A O 1
ATOM 749 N N . ILE A 1 94 ? 5.232 -7.333 -4.254 1.00 91.62 94 ILE A N 1
ATOM 750 C CA . ILE A 1 94 ? 3.785 -7.194 -4.488 1.00 91.62 94 ILE A CA 1
ATOM 751 C C . ILE A 1 94 ? 3.530 -6.219 -5.642 1.00 91.62 94 ILE A C 1
ATOM 753 O O . ILE A 1 94 ? 2.748 -6.538 -6.538 1.00 91.62 94 ILE A O 1
ATOM 757 N N . MET A 1 95 ? 4.213 -5.071 -5.643 1.00 92.00 95 MET A N 1
ATOM 758 C CA . MET A 1 95 ? 4.081 -4.043 -6.681 1.00 92.00 95 MET A CA 1
ATOM 759 C C . MET A 1 95 ? 4.512 -4.573 -8.049 1.00 92.00 95 MET A C 1
ATOM 761 O O . MET A 1 95 ? 3.711 -4.594 -8.979 1.00 92.00 95 MET A O 1
ATOM 765 N N . ILE A 1 96 ? 5.738 -5.099 -8.147 1.00 91.25 96 ILE A N 1
ATOM 766 C CA . ILE A 1 96 ? 6.316 -5.633 -9.389 1.00 91.25 96 ILE A CA 1
ATOM 767 C C . ILE A 1 96 ? 5.404 -6.697 -9.996 1.00 91.25 96 ILE A C 1
ATOM 769 O O . ILE A 1 96 ? 4.995 -6.563 -11.146 1.00 91.25 96 ILE A O 1
ATOM 773 N N . ARG A 1 97 ? 4.995 -7.705 -9.211 1.00 89.62 97 ARG A N 1
ATOM 774 C CA . ARG A 1 97 ? 4.109 -8.778 -9.697 1.00 89.62 97 ARG A CA 1
ATOM 775 C C . ARG A 1 97 ? 2.806 -8.237 -10.275 1.00 89.62 97 ARG A C 1
ATOM 777 O O . ARG A 1 97 ? 2.293 -8.776 -11.251 1.00 89.62 97 ARG A O 1
ATOM 784 N N . ARG A 1 98 ? 2.2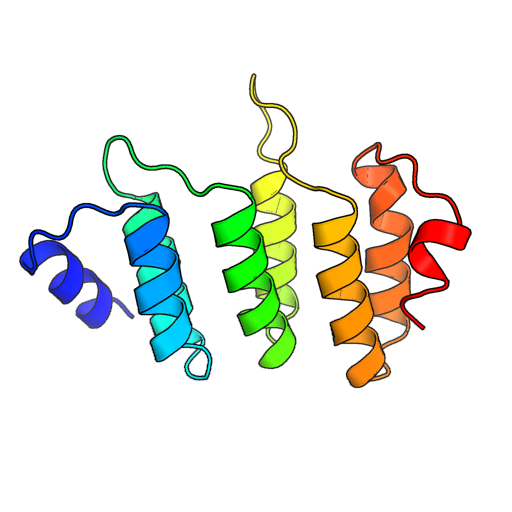32 -7.199 -9.666 1.00 88.50 98 ARG A N 1
ATOM 785 C CA . ARG A 1 98 ? 0.968 -6.607 -10.127 1.00 88.50 98 ARG A CA 1
ATOM 786 C C . ARG A 1 98 ? 1.161 -5.725 -11.356 1.00 88.50 98 ARG A C 1
ATOM 788 O O . ARG A 1 98 ? 0.310 -5.760 -12.241 1.00 88.50 98 ARG A O 1
ATOM 795 N N . TYR A 1 99 ? 2.273 -5.006 -11.442 1.00 90.25 99 TYR A N 1
ATOM 796 C CA . TYR A 1 99 ? 2.618 -4.170 -12.591 1.00 90.25 99 TYR A CA 1
ATOM 797 C C . TYR A 1 99 ? 2.969 -5.007 -13.830 1.00 90.25 99 TYR A C 1
ATOM 799 O O . TYR A 1 99 ? 2.524 -4.687 -14.932 1.00 90.25 99 TYR A O 1
ATOM 807 N N . CYS A 1 100 ? 3.633 -6.155 -13.654 1.00 90.00 100 CYS A N 1
ATOM 808 C CA . CYS A 1 100 ? 3.893 -7.110 -14.736 1.00 90.00 100 CYS A CA 1
ATOM 809 C C . CYS A 1 100 ? 2.603 -7.608 -15.405 1.00 90.00 100 CYS A C 1
ATOM 811 O O . CYS A 1 100 ? 2.549 -7.707 -16.627 1.00 90.00 100 CYS A O 1
ATOM 813 N N . VAL A 1 101 ? 1.541 -7.866 -14.628 1.00 88.00 101 VAL A N 1
ATOM 814 C CA . VAL A 1 101 ? 0.240 -8.340 -15.151 1.00 88.00 101 VAL A CA 1
ATOM 815 C C . VAL A 1 101 ? -0.419 -7.325 -16.090 1.00 88.00 101 VAL A C 1
ATOM 817 O O . VAL A 1 101 ? -1.212 -7.707 -16.948 1.00 88.00 101 VAL A O 1
ATOM 820 N N . VAL A 1 102 ? -0.121 -6.033 -15.937 1.00 88.12 102 VAL A N 1
ATOM 821 C CA . VAL A 1 102 ? -0.640 -4.981 -16.825 1.00 88.12 102 VAL A CA 1
ATOM 822 C C . VAL A 1 102 ? 0.352 -4.569 -17.914 1.00 88.12 102 VAL A C 1
ATOM 824 O O . VAL A 1 102 ? 0.036 -3.673 -18.689 1.00 88.12 102 VAL A O 1
ATOM 827 N N . HIS A 1 103 ? 1.506 -5.243 -18.003 1.00 86.56 103 HIS A N 1
ATOM 828 C CA . HIS A 1 103 ? 2.583 -4.987 -18.966 1.00 86.56 103 HIS A CA 1
ATOM 829 C C . HIS A 1 103 ? 3.113 -3.543 -18.968 1.00 86.56 103 HIS A C 1
ATOM 831 O O . HIS A 1 103 ? 3.624 -3.067 -19.980 1.00 86.56 103 HIS A O 1
ATOM 837 N N . ASP A 1 104 ? 3.027 -2.854 -17.828 1.00 88.56 104 ASP A N 1
ATOM 838 C CA . ASP A 1 104 ? 3.578 -1.510 -17.665 1.00 88.56 104 ASP A CA 1
ATOM 839 C C . ASP A 1 104 ? 5.039 -1.603 -17.207 1.00 88.56 104 ASP A C 1
ATOM 841 O O . ASP A 1 104 ? 5.345 -1.806 -16.028 1.00 88.56 104 ASP A O 1
ATOM 845 N N . VAL A 1 105 ? 5.951 -1.526 -18.176 1.00 88.69 105 VAL A N 1
ATOM 846 C CA . VAL A 1 105 ? 7.393 -1.682 -17.944 1.00 88.69 105 VAL A CA 1
ATOM 847 C C . VAL A 1 105 ? 7.939 -0.552 -17.076 1.00 88.69 105 VAL A C 1
ATOM 849 O O . VAL A 1 105 ? 8.784 -0.811 -16.220 1.00 88.69 105 VAL A O 1
ATOM 852 N N . ASP A 1 106 ? 7.436 0.671 -17.234 1.00 91.50 106 ASP A N 1
ATOM 853 C CA . ASP A 1 106 ? 7.916 1.824 -16.473 1.00 91.50 106 ASP A CA 1
ATOM 854 C C . ASP A 1 106 ? 7.588 1.661 -14.989 1.00 91.50 106 ASP A C 1
ATOM 856 O O . ASP A 1 106 ? 8.455 1.842 -14.130 1.00 91.50 106 ASP A O 1
ATOM 860 N N . LEU A 1 107 ? 6.366 1.230 -14.666 1.00 90.12 107 LEU A N 1
ATOM 861 C CA . LEU A 1 107 ? 5.975 0.917 -13.292 1.00 90.12 107 LEU A CA 1
ATOM 862 C C . LEU A 1 107 ? 6.818 -0.219 -12.695 1.00 90.12 107 LEU A C 1
ATOM 864 O O . LEU A 1 107 ? 7.272 -0.107 -11.552 1.00 90.12 107 LEU A O 1
ATOM 868 N N . VAL A 1 108 ? 7.075 -1.290 -13.455 1.00 90.19 108 VAL A N 1
ATOM 869 C CA . VAL A 1 108 ? 7.920 -2.417 -13.012 1.00 90.19 108 VAL A CA 1
ATOM 870 C C . VAL A 1 108 ? 9.347 -1.957 -12.719 1.00 90.19 108 VAL A C 1
ATOM 872 O O . VAL A 1 108 ? 9.886 -2.246 -11.649 1.00 90.19 108 VAL A O 1
ATOM 875 N N . VAL A 1 109 ? 9.950 -1.211 -13.644 1.00 90.75 109 VAL A N 1
ATOM 876 C CA . VAL A 1 109 ? 11.320 -0.699 -13.531 1.00 90.75 109 VAL A CA 1
ATOM 877 C C . VAL A 1 109 ? 11.441 0.266 -12.351 1.00 90.75 109 VAL A C 1
ATOM 879 O O . VAL A 1 109 ? 12.375 0.153 -11.552 1.00 90.75 109 VAL A O 1
ATOM 882 N N . ASN A 1 110 ? 10.469 1.162 -12.177 1.00 91.38 110 ASN A N 1
ATOM 883 C CA . ASN A 1 110 ? 10.421 2.087 -11.046 1.00 91.38 110 ASN A CA 1
ATOM 884 C C . ASN A 1 110 ? 10.287 1.349 -9.705 1.00 91.38 110 ASN A C 1
ATOM 886 O O . ASN A 1 110 ? 11.000 1.670 -8.750 1.00 91.38 110 ASN A O 1
ATOM 890 N N . ALA A 1 111 ? 9.416 0.338 -9.628 1.00 90.19 111 ALA A N 1
ATOM 891 C CA . ALA A 1 111 ? 9.252 -0.493 -8.437 1.00 90.19 111 ALA A CA 1
ATOM 892 C C . ALA A 1 111 ? 10.535 -1.260 -8.097 1.00 90.19 111 ALA A C 1
ATOM 894 O O . ALA A 1 111 ? 10.954 -1.239 -6.939 1.00 90.19 111 ALA A O 1
ATOM 895 N N . PHE A 1 112 ? 11.196 -1.851 -9.095 1.00 88.62 112 PHE A N 1
ATOM 896 C CA . PHE A 1 112 ? 12.488 -2.510 -8.928 1.00 88.62 112 PHE A CA 1
ATOM 897 C C . PHE A 1 112 ? 13.518 -1.529 -8.363 1.00 88.62 112 PHE A C 1
ATOM 899 O O . PHE A 1 112 ? 13.922 -1.671 -7.212 1.00 88.62 112 PHE A O 1
ATOM 906 N N . TYR A 1 113 ? 13.865 -0.459 -9.084 1.00 89.44 113 TYR A N 1
ATOM 907 C CA . TYR A 1 113 ? 14.927 0.466 -8.660 1.00 89.44 113 TYR A CA 1
ATOM 908 C C . TYR A 1 113 ? 14.653 1.192 -7.339 1.00 89.44 113 TYR A C 1
ATOM 910 O O . TYR A 1 113 ? 15.592 1.666 -6.688 1.00 89.44 113 TYR A O 1
ATOM 918 N N . SER A 1 114 ? 13.398 1.241 -6.888 1.00 88.88 114 SER A N 1
ATOM 919 C CA . SER A 1 114 ? 13.061 1.790 -5.578 1.00 88.88 114 SER A CA 1
ATOM 920 C C . SER A 1 114 ? 13.713 1.038 -4.409 1.00 88.88 114 SER A C 1
ATOM 922 O O . SER A 1 114 ? 13.924 1.649 -3.363 1.00 88.88 114 SER A O 1
ATOM 924 N N . HIS A 1 115 ? 14.145 -0.219 -4.584 1.00 86.00 115 HIS A N 1
ATOM 925 C CA . HIS A 1 115 ? 14.897 -0.957 -3.560 1.00 86.00 115 HIS A CA 1
ATOM 926 C C . HIS A 1 115 ? 16.128 -0.161 -3.081 1.00 86.00 115 HIS A C 1
ATOM 928 O O . HIS A 1 115 ? 16.357 -0.033 -1.878 1.00 86.00 115 HIS A O 1
ATOM 934 N N . LYS A 1 116 ? 16.833 0.512 -4.006 1.00 84.81 116 LYS A N 1
ATOM 935 C CA . LYS A 1 116 ? 17.974 1.392 -3.702 1.00 84.81 116 LYS A CA 1
ATOM 936 C C . LYS A 1 116 ? 17.546 2.629 -2.919 1.00 84.81 116 LYS A C 1
ATOM 938 O O . LYS A 1 116 ? 18.200 2.995 -1.94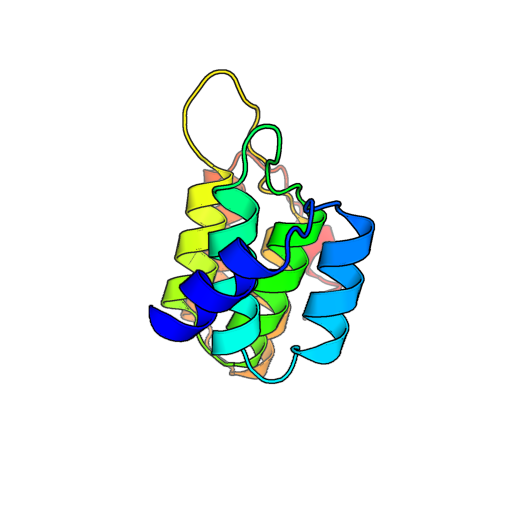8 1.00 84.81 116 LYS A O 1
ATOM 943 N N . LYS A 1 117 ? 16.422 3.249 -3.306 1.00 84.44 117 LYS A N 1
ATOM 944 C CA . LYS A 1 117 ? 15.831 4.408 -2.607 1.00 84.44 117 LYS A CA 1
ATOM 945 C C . LYS A 1 117 ? 15.487 4.076 -1.151 1.00 84.44 117 LYS A C 1
ATOM 947 O O . LYS A 1 117 ? 15.571 4.958 -0.301 1.00 84.44 117 LYS A O 1
ATOM 952 N N . TYR A 1 118 ? 15.095 2.835 -0.870 1.00 81.81 118 TYR A N 1
ATOM 953 C CA . TYR A 1 118 ? 14.754 2.375 0.478 1.00 81.81 118 TYR A CA 1
ATOM 954 C C . TYR A 1 118 ? 15.928 1.715 1.220 1.00 81.81 118 TYR A C 1
ATOM 956 O O . TYR A 1 118 ? 15.726 1.208 2.319 1.00 81.81 118 TYR A O 1
ATOM 964 N N . GLY A 1 119 ? 17.144 1.717 0.654 1.00 82.06 119 GLY A N 1
ATOM 965 C CA . GLY A 1 119 ? 18.314 1.071 1.261 1.00 82.06 119 GLY A CA 1
ATOM 966 C C . GLY A 1 119 ? 18.186 -0.451 1.382 1.00 82.06 119 GLY A C 1
ATOM 967 O O . GLY A 1 119 ? 18.908 -1.070 2.159 1.00 82.06 119 GLY A O 1
ATOM 968 N N . LEU A 1 120 ? 17.262 -1.056 0.633 1.00 83.19 120 LEU A N 1
ATOM 969 C CA . LEU A 1 120 ? 17.050 -2.493 0.612 1.00 83.19 120 LEU A CA 1
ATOM 970 C C . LEU A 1 120 ? 18.116 -3.119 -0.284 1.00 83.19 120 LEU A C 1
ATOM 972 O O . LEU A 1 120 ? 18.184 -2.836 -1.487 1.00 83.19 120 LEU A O 1
ATOM 976 N N . GLN A 1 121 ? 18.958 -3.957 0.321 1.00 75.50 121 GLN A N 1
ATOM 977 C CA . GLN A 1 121 ? 19.839 -4.843 -0.426 1.00 75.50 121 GLN A CA 1
ATOM 978 C C . GLN A 1 121 ? 18.939 -5.841 -1.126 1.00 75.50 121 GLN A C 1
ATOM 980 O O . GLN A 1 121 ? 18.207 -6.571 -0.468 1.00 75.50 121 GLN A O 1
ATOM 985 N N . ALA A 1 122 ? 18.909 -5.737 -2.445 1.00 68.00 122 ALA A N 1
ATOM 986 C CA . ALA A 1 122 ? 18.067 -6.561 -3.268 1.00 68.00 122 ALA A CA 1
ATOM 987 C C . ALA A 1 122 ? 18.934 -7.107 -4.393 1.00 68.00 122 ALA A C 1
ATOM 989 O O . ALA A 1 122 ? 19.417 -6.331 -5.226 1.00 68.00 122 ALA A O 1
ATOM 990 N N . GLU A 1 123 ? 19.203 -8.404 -4.364 1.00 64.56 123 GLU A N 1
ATOM 991 C CA . GLU A 1 123 ? 19.942 -9.066 -5.434 1.00 64.56 123 GLU A CA 1
ATOM 992 C C . GLU A 1 123 ? 18.989 -9.426 -6.577 1.00 64.56 123 GLU A C 1
ATOM 994 O O . GLU A 1 123 ? 17.774 -9.537 -6.397 1.00 64.56 123 GLU A O 1
ATOM 999 N N . MET A 1 124 ? 19.523 -9.585 -7.791 1.00 63.72 124 MET A N 1
ATOM 1000 C CA . MET A 1 124 ? 18.700 -9.943 -8.954 1.00 63.72 124 MET A CA 1
ATOM 1001 C C . MET A 1 124 ? 17.907 -11.236 -8.720 1.00 63.72 124 MET A C 1
ATOM 1003 O O . MET A 1 124 ? 16.756 -11.334 -9.148 1.00 63.72 124 MET A O 1
ATOM 1007 N N . ASP A 1 125 ? 18.490 -12.183 -7.991 1.00 65.75 125 ASP A N 1
ATOM 1008 C CA . ASP A 1 125 ? 17.911 -13.499 -7.720 1.00 65.75 125 ASP A CA 1
ATOM 1009 C C . ASP A 1 125 ? 16.642 -13.411 -6.851 1.00 65.75 125 ASP A C 1
ATOM 1011 O O . ASP A 1 125 ? 15.698 -14.181 -7.034 1.00 65.75 125 ASP A O 1
ATOM 1015 N N . GLU A 1 126 ? 16.543 -12.407 -5.975 1.00 67.44 126 GLU A N 1
ATOM 1016 C CA . GLU A 1 126 ? 15.365 -12.175 -5.124 1.00 67.44 126 GLU A CA 1
ATOM 1017 C C . GLU A 1 126 ? 14.151 -11.655 -5.912 1.00 67.44 126 GLU A C 1
ATOM 1019 O O . GLU A 1 126 ? 13.008 -11.743 -5.440 1.00 67.44 126 GLU A O 1
ATOM 1024 N N . PHE A 1 127 ? 14.382 -11.137 -7.125 1.00 66.81 127 PHE A N 1
ATOM 1025 C CA . PHE A 1 127 ? 13.334 -10.707 -8.050 1.00 66.81 127 PHE A CA 1
ATOM 1026 C C . PHE A 1 127 ? 13.132 -11.646 -9.244 1.00 66.81 127 PHE A C 1
ATOM 1028 O O . PHE A 1 127 ? 12.056 -11.613 -9.841 1.00 66.81 127 PHE A O 1
ATOM 1035 N N . GLN A 1 128 ? 14.095 -12.513 -9.577 1.00 63.06 128 GLN A N 1
ATOM 1036 C CA . GLN A 1 128 ? 13.966 -13.468 -10.687 1.00 63.06 128 GLN A CA 1
ATOM 1037 C C . GLN A 1 128 ? 12.772 -14.416 -10.525 1.00 63.06 128 GLN A C 1
ATOM 1039 O O . GLN A 1 128 ? 12.112 -14.726 -11.508 1.00 63.06 128 GLN A O 1
ATOM 1044 N N . GLY A 1 129 ? 12.420 -14.815 -9.297 1.00 62.09 129 GLY A N 1
ATOM 1045 C CA . GLY A 1 129 ? 11.232 -15.641 -9.025 1.00 62.09 129 GLY A CA 1
ATOM 1046 C C . GLY A 1 129 ? 9.878 -14.913 -9.127 1.00 62.09 129 GLY A C 1
ATOM 1047 O O . GLY A 1 129 ? 8.864 -15.421 -8.635 1.00 62.09 129 GLY A O 1
ATOM 1048 N N . LEU A 1 130 ? 9.846 -13.686 -9.654 1.00 58.62 130 LEU A N 1
ATOM 1049 C CA . LEU A 1 130 ? 8.643 -12.849 -9.755 1.00 58.62 130 LEU A CA 1
ATOM 1050 C C . LEU A 1 130 ? 8.213 -12.553 -11.197 1.00 58.62 130 LEU A C 1
ATOM 1052 O O . LEU A 1 130 ? 7.088 -12.078 -11.368 1.00 58.62 130 LEU A O 1
ATOM 1056 N N . LEU A 1 131 ? 9.104 -12.782 -12.167 1.00 53.41 131 LEU A N 1
ATOM 1057 C CA . LEU A 1 131 ? 8.880 -12.654 -13.611 1.00 53.41 131 LEU A CA 1
ATOM 1058 C C . LEU A 1 131 ? 8.487 -14.012 -14.204 1.00 53.41 131 LEU A C 1
ATOM 1060 O O . LEU A 1 131 ? 7.695 -13.999 -15.169 1.00 53.41 131 LEU A O 1
#

pLDDT: mean 83.44, std 11.34, range [52.06, 95.81]

Sequence (131 aa):
MAEKQAALEQCGIVPASALFVEVVSRVRNDWEAAFTFFLWAGKQPQYSHGVREYHSMISILAKMRKFDTDWALVNEMRIPGDRPSMVTLHTLQIMIRRYCVVHDVDLVVNAFYSHKKYGLQAEMDEFQGLL

Radius of gyration: 15.53 Å; Cα contacts (8 Å, |Δi|>4): 114; chains: 1; bounding box: 41×26×39 Å

Organism: NCBI:txid236973

InterPro domains:
  IPR011990 Tetratricopeptide-like helical domain superfamily [G3DSA:1.25.40.10] (14-126)
  IPR044578 Pentatricopeptide repeat-containing protein BIR6-like [PTHR47003] (5-117)

Solvent-accessible surface area (backbone atoms only — not comparable to full-atom values): 7703 Å² total; per-residue (Å²): 114,69,68,66,49,56,53,53,70,72,64,74,71,79,79,41,76,70,56,50,54,56,54,38,67,74,30,58,88,40,55,66,62,35,48,49,52,50,60,52,44,55,68,38,86,99,40,70,79,50,63,67,56,49,51,54,50,34,54,32,27,41,74,70,67,36,58,71,59,30,51,50,50,56,55,55,39,50,55,87,69,98,56,79,66,58,68,46,70,67,55,38,50,56,50,29,47,44,28,55,78,70,68,39,60,66,59,26,51,53,39,56,59,41,34,62,79,69,70,44,89,73,58,71,73,80,50,60,86,60,115

Foldseek 3Di:
DVVLLVVVVVPPDQDDPVVLCVQCVVCLQPLVNNVSVVVSNCPDPPGHDALVSLLSSLLSCLQVVVLVVNVVSQVVLVDDDPDQRRDAVVSLLSQLLSCVVVVNVVSNVVSVVCCVVNVHPDDPVNCVVRD

Mean predicted aligned error: 7.01 Å